Protein AF-A0A820QPX5-F1 (afdb_monomer)

pLDDT: mean 71.4, std 17.74, range [32.31, 92.38]

Secondary structure (DSSP, 8-state):
---------------------PPPPHHHHHHHHHHHHHHHH-TTS-HHHHHHHHHHHHHH-TTSTTT---

Sequence (70 aa):
TSTTKKTARKGTRKGTKSGRKGTKSSYNLYIQHAVSQIKGADPNMTHQEAFKKAASQWRTAAENPKNQQV

Solvent-accessible surface area (backbone atoms only — not comparable to full-atom values): 4634 Å² total; per-residue (Å²): 138,86,85,89,83,86,82,88,89,77,85,77,77,80,72,83,72,88,56,81,82,66,83,71,54,70,67,60,52,49,41,55,52,41,28,52,53,44,38,68,76,37,70,85,55,51,70,68,57,31,44,51,52,26,55,58,48,46,78,74,32,75,84,31,77,81,65,60,76,121

Radius of gyration: 18.58 Å; Cα contacts (8 Å, |Δi|>4): 31; chains: 1; bounding box: 31×45×46 Å

Organism: NCBI:txid433720

Structure (mmCIF, N/CA/C/O backbone):
data_AF-A0A820QPX5-F1
#
_entry.id   AF-A0A820QPX5-F1
#
loop_
_atom_site.group_PDB
_atom_site.id
_atom_site.type_symbol
_atom_site.label_atom_id
_atom_site.label_alt_id
_atom_site.label_comp_id
_atom_site.label_asym_id
_atom_site.label_entity_id
_atom_site.label_seq_id
_atom_site.pdbx_PDB_ins_code
_atom_site.Cartn_x
_atom_site.Cartn_y
_atom_site.Cartn_z
_atom_site.occupancy
_atom_site.B_iso_or_equiv
_atom_site.auth_seq_id
_atom_site.auth_comp_id
_atom_site.auth_asym_id
_atom_site.auth_atom_id
_atom_site.pdbx_PDB_model_num
ATOM 1 N N . THR A 1 1 ? 6.593 30.890 28.060 1.00 32.31 1 THR A N 1
ATOM 2 C CA . THR A 1 1 ? 7.705 30.649 27.117 1.00 32.31 1 THR A CA 1
ATOM 3 C C . THR A 1 1 ? 7.141 30.144 25.796 1.00 32.31 1 THR A C 1
ATOM 5 O O . THR A 1 1 ? 6.278 29.279 25.814 1.00 32.31 1 THR A O 1
ATOM 8 N N . SER A 1 2 ? 7.609 30.717 24.679 1.00 45.12 2 SER A N 1
ATOM 9 C CA . SER A 1 2 ? 7.563 30.148 23.311 1.00 45.12 2 SER A CA 1
ATOM 10 C C . SER A 1 2 ? 6.262 30.237 22.478 1.00 45.12 2 SER A C 1
ATOM 12 O O . SER A 1 2 ? 5.564 29.265 22.227 1.00 45.12 2 SER A O 1
ATOM 14 N N . THR A 1 3 ? 5.988 31.457 22.020 1.00 35.78 3 THR A N 1
ATOM 15 C CA . THR A 1 3 ? 5.687 31.944 20.650 1.00 35.78 3 THR A CA 1
ATOM 16 C C . THR A 1 3 ? 5.282 30.991 19.481 1.00 35.78 3 THR A C 1
ATOM 18 O O . THR A 1 3 ? 6.059 30.152 19.035 1.00 35.78 3 THR A O 1
ATOM 21 N N . THR A 1 4 ? 4.182 31.392 18.800 1.00 48.31 4 THR A N 1
ATOM 22 C CA . THR A 1 4 ? 3.870 31.417 17.329 1.00 48.31 4 THR A CA 1
ATOM 23 C C . THR A 1 4 ? 3.442 30.166 16.525 1.00 48.31 4 THR A C 1
ATOM 25 O O . THR A 1 4 ? 4.255 29.282 16.286 1.00 48.31 4 THR A O 1
ATOM 28 N N . LYS A 1 5 ? 2.265 30.235 15.851 1.00 45.28 5 LYS A N 1
ATOM 29 C CA . LYS A 1 5 ? 2.138 30.398 14.367 1.00 45.28 5 LYS A CA 1
ATOM 30 C C . LYS A 1 5 ? 0.683 30.379 13.824 1.00 45.28 5 LYS A C 1
ATOM 32 O O . LYS A 1 5 ? 0.042 29.342 13.740 1.00 45.28 5 LYS A 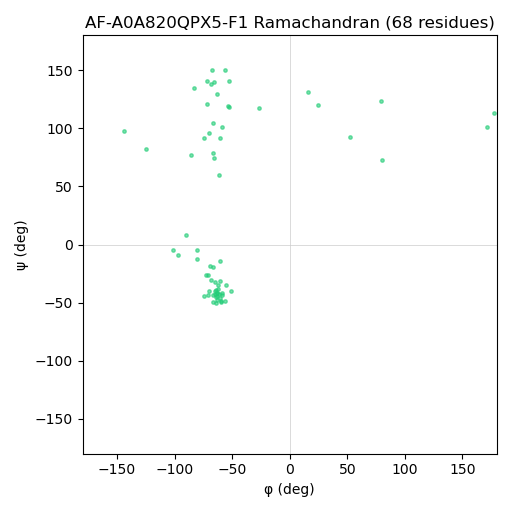O 1
ATOM 37 N N . LYS A 1 6 ? 0.268 31.549 13.315 1.00 50.25 6 LYS A N 1
ATOM 38 C CA . LYS A 1 6 ? -0.348 31.803 11.992 1.00 50.25 6 LYS A CA 1
ATOM 39 C C . LYS A 1 6 ? -1.571 30.961 11.584 1.00 50.25 6 LYS A C 1
ATOM 41 O O . LYS A 1 6 ? -1.470 29.938 10.911 1.00 50.25 6 LYS A O 1
ATOM 46 N N . THR A 1 7 ? -2.735 31.519 11.888 1.00 48.62 7 THR A N 1
ATOM 47 C CA . THR A 1 7 ? -4.050 31.162 11.361 1.00 48.62 7 THR A CA 1
ATOM 48 C C . THR A 1 7 ? -4.188 31.459 9.857 1.00 48.62 7 THR A C 1
ATOM 50 O O . THR A 1 7 ? -3.699 32.460 9.341 1.00 48.62 7 THR A O 1
ATOM 53 N N . ALA A 1 8 ? -4.844 30.514 9.178 1.00 55.94 8 ALA A N 1
ATOM 54 C CA . ALA A 1 8 ? -5.651 30.591 7.958 1.00 55.94 8 ALA A CA 1
ATOM 55 C C . ALA A 1 8 ? -5.414 31.731 6.945 1.00 55.94 8 ALA A C 1
ATOM 57 O O . ALA A 1 8 ? -5.723 32.890 7.203 1.00 55.94 8 ALA A O 1
ATOM 58 N N . ARG A 1 9 ? -5.060 31.336 5.710 1.00 54.06 9 ARG A N 1
ATOM 59 C CA . ARG A 1 9 ? -5.806 31.629 4.462 1.00 54.06 9 ARG A CA 1
ATOM 60 C C . ARG A 1 9 ? -4.977 31.191 3.251 1.00 54.06 9 ARG A C 1
ATOM 62 O O . ARG A 1 9 ? -4.078 31.896 2.804 1.00 54.06 9 ARG A O 1
ATOM 69 N N . LYS A 1 10 ? -5.311 30.038 2.671 1.00 53.69 10 LYS A N 1
ATOM 70 C CA . LYS A 1 10 ? -5.028 29.780 1.254 1.00 53.69 10 LYS A CA 1
ATOM 71 C C . LYS A 1 10 ? -6.175 28.971 0.675 1.00 53.69 10 LYS A C 1
ATOM 73 O O . LYS A 1 10 ? -6.254 27.764 0.867 1.00 53.69 10 LYS A O 1
ATOM 78 N N . GLY A 1 11 ? -7.090 29.686 0.023 1.00 48.81 11 GLY A N 1
ATOM 79 C CA . GLY A 1 11 ? -8.174 29.095 -0.744 1.00 48.81 11 GLY A CA 1
ATOM 80 C C . GLY A 1 11 ? -7.604 28.110 -1.755 1.00 48.81 11 GLY A C 1
ATOM 81 O O . GLY A 1 11 ? -6.794 28.464 -2.615 1.00 48.81 11 GLY A O 1
ATOM 82 N N . THR A 1 12 ? -8.005 26.855 -1.622 1.00 54.47 12 THR A N 1
ATOM 83 C CA . THR A 1 12 ? -7.750 25.811 -2.599 1.00 54.47 12 THR A CA 1
ATOM 84 C C . THR A 1 12 ? -8.596 26.114 -3.828 1.00 54.47 12 THR A C 1
ATOM 86 O O . THR A 1 12 ? -9.770 25.766 -3.911 1.00 54.47 12 THR A O 1
ATOM 89 N N . ARG A 1 13 ? -7.991 26.779 -4.819 1.00 54.19 13 ARG A N 1
ATOM 90 C CA . ARG A 1 13 ? -8.506 26.753 -6.189 1.00 54.19 13 ARG A CA 1
ATOM 91 C C . ARG A 1 13 ? -8.516 25.289 -6.620 1.00 54.19 13 ARG A C 1
ATOM 93 O O . ARG A 1 13 ? -7.467 24.722 -6.924 1.00 54.19 13 ARG A O 1
ATOM 100 N N . LYS A 1 14 ? -9.699 24.674 -6.587 1.00 53.91 14 LYS A N 1
ATOM 101 C CA . LYS A 1 14 ? -9.986 23.352 -7.146 1.00 53.91 14 LYS A CA 1
ATOM 102 C C . LYS A 1 14 ? -9.849 23.463 -8.661 1.00 53.91 14 LYS A C 1
ATOM 104 O O . LYS A 1 14 ? -10.822 23.632 -9.381 1.00 53.91 14 LYS A O 1
ATOM 109 N N . GLY A 1 15 ? -8.606 23.447 -9.133 1.00 47.19 15 GLY A N 1
ATOM 110 C CA . GLY A 1 15 ? -8.307 23.292 -10.542 1.00 47.19 15 GLY A CA 1
ATOM 111 C C . GLY A 1 15 ? -8.724 21.889 -10.945 1.00 47.19 15 GLY A C 1
ATOM 112 O O . GLY A 1 15 ? -8.043 20.920 -10.612 1.00 47.19 15 GLY A O 1
ATOM 113 N N . THR A 1 16 ? -9.843 21.777 -11.652 1.00 53.94 16 THR A N 1
ATOM 114 C CA . THR A 1 16 ? -10.195 20.602 -12.446 1.00 53.94 16 THR A CA 1
ATOM 115 C C . THR A 1 16 ? -9.187 20.489 -13.584 1.00 53.94 16 THR A C 1
ATOM 117 O O . THR A 1 16 ? -9.463 20.833 -14.728 1.00 53.94 16 THR A O 1
ATOM 120 N N . LYS A 1 17 ? -7.964 20.050 -13.270 1.00 53.53 17 LYS A N 1
ATOM 121 C CA . LYS A 1 17 ? -7.026 19.600 -14.291 1.00 53.53 17 LYS A CA 1
ATOM 122 C C . LYS A 1 17 ? -7.513 18.239 -14.760 1.00 53.53 17 LYS A C 1
ATOM 124 O O . LYS A 1 17 ? -7.125 17.207 -14.221 1.00 53.53 17 LYS A O 1
ATOM 129 N N . SER A 1 18 ? -8.332 18.259 -15.803 1.00 55.84 18 SER A N 1
ATOM 130 C CA . SER A 1 18 ? -8.411 17.208 -16.815 1.00 55.84 18 SER A CA 1
ATOM 131 C C . SER A 1 18 ? -7.052 17.091 -17.527 1.00 55.84 18 SER A C 1
ATOM 133 O O . SER A 1 18 ? -6.917 17.343 -18.719 1.00 55.84 18 SER A O 1
ATOM 135 N N . GLY A 1 19 ? -5.999 16.797 -16.765 1.00 53.19 19 GLY A N 1
ATOM 136 C CA . GLY A 1 19 ? -4.701 16.415 -17.295 1.00 53.19 19 GLY A CA 1
ATOM 137 C C . GLY A 1 19 ? -4.757 14.930 -17.604 1.00 53.19 19 GLY A C 1
ATOM 138 O O . GLY A 1 19 ? -5.283 14.171 -16.787 1.00 53.19 19 GLY A O 1
ATOM 139 N N . ARG A 1 20 ? -4.248 14.533 -18.779 1.00 60.72 20 ARG A N 1
ATOM 140 C CA . ARG A 1 20 ? -3.990 13.136 -19.174 1.00 60.72 20 ARG A CA 1
ATOM 141 C C . ARG A 1 20 ? -3.736 12.290 -17.931 1.00 60.72 20 ARG A C 1
ATOM 143 O O . ARG A 1 20 ? -2.800 12.574 -17.186 1.00 60.72 20 ARG A O 1
ATOM 150 N N . LYS A 1 21 ? -4.599 11.300 -17.691 1.00 62.78 21 LYS A N 1
ATOM 151 C CA . LYS A 1 21 ? -4.474 10.357 -16.578 1.00 62.78 21 LYS A CA 1
ATOM 152 C C . LYS A 1 21 ? -3.147 9.631 -16.791 1.00 62.78 21 LYS A C 1
ATOM 154 O O . LYS A 1 21 ? -3.088 8.697 -17.580 1.00 62.78 21 LYS A O 1
ATOM 159 N N . GLY A 1 22 ? -2.074 10.157 -16.200 1.00 64.12 22 GLY A N 1
ATOM 160 C CA . GLY A 1 22 ? -0.732 9.616 -16.372 1.00 64.12 22 GLY A CA 1
ATOM 161 C C . GLY A 1 22 ? -0.757 8.130 -16.050 1.00 64.12 22 GLY A C 1
ATOM 162 O O . GLY A 1 22 ? -1.480 7.709 -15.138 1.00 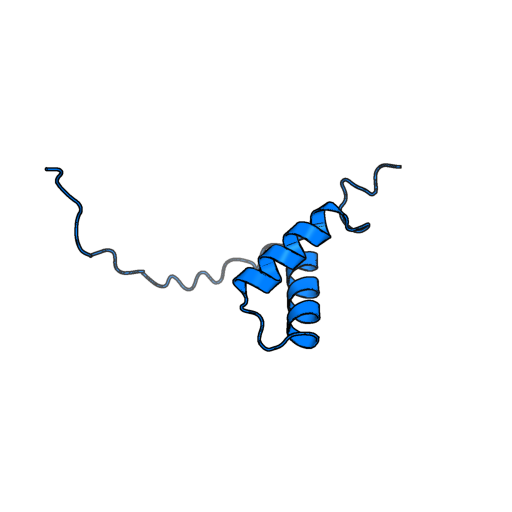64.12 22 GLY A O 1
ATOM 163 N N . THR A 1 23 ? -0.024 7.338 -16.830 1.00 70.62 23 THR A N 1
ATOM 164 C CA . THR A 1 23 ? 0.094 5.898 -16.616 1.00 70.62 23 THR A CA 1
ATOM 165 C C . THR A 1 23 ? 0.511 5.684 -15.167 1.00 70.62 23 THR A C 1
ATOM 167 O O . THR A 1 23 ? 1.523 6.221 -14.712 1.00 70.62 23 THR A O 1
ATOM 170 N N . LYS A 1 24 ? -0.329 4.996 -14.389 1.00 73.62 24 LYS A N 1
ATOM 171 C CA . LYS A 1 24 ? -0.035 4.749 -12.977 1.00 73.62 24 LYS A CA 1
ATOM 172 C C . LYS A 1 24 ? 1.234 3.895 -12.918 1.00 73.62 24 LYS A C 1
ATOM 174 O O . LYS A 1 24 ? 1.297 2.871 -13.589 1.00 73.62 24 LYS A O 1
ATOM 179 N N . SER A 1 25 ? 2.218 4.310 -12.119 1.00 81.62 25 SER A N 1
ATOM 180 C CA . SER A 1 25 ? 3.386 3.472 -11.818 1.00 81.62 25 SER A CA 1
ATOM 181 C C . SER A 1 25 ? 2.935 2.128 -11.229 1.00 81.62 25 SER A C 1
ATOM 183 O O . SER A 1 25 ? 1.901 2.078 -10.553 1.00 81.62 25 SER A O 1
ATOM 185 N N . SER A 1 26 ? 3.710 1.064 -11.454 1.00 83.25 26 SER A N 1
ATOM 186 C CA . SER A 1 26 ? 3.452 -0.291 -10.940 1.00 83.25 26 SER A CA 1
ATOM 187 C C . SER A 1 26 ? 3.186 -0.297 -9.434 1.00 83.25 26 SER A C 1
ATOM 189 O O . SER A 1 26 ? 2.226 -0.914 -8.979 1.00 83.25 26 SER A O 1
ATOM 191 N N . TYR A 1 27 ? 3.931 0.511 -8.675 1.00 84.62 27 TYR A N 1
ATOM 192 C CA . TYR A 1 27 ? 3.684 0.714 -7.247 1.00 84.62 27 TYR A CA 1
ATOM 193 C C . TYR A 1 27 ? 2.260 1.199 -6.955 1.00 84.62 27 TYR A C 1
ATOM 195 O O . TYR A 1 27 ? 1.561 0.642 -6.114 1.00 84.62 27 TYR A O 1
ATOM 203 N N . ASN A 1 28 ? 1.794 2.226 -7.668 1.00 87.25 28 ASN A N 1
ATOM 204 C CA . ASN A 1 28 ? 0.465 2.787 -7.430 1.00 87.25 28 ASN A CA 1
ATOM 205 C C . ASN A 1 28 ? -0.655 1.821 -7.836 1.00 87.25 28 ASN A C 1
ATOM 207 O O . ASN A 1 28 ? -1.727 1.870 -7.234 1.00 87.25 28 ASN A O 1
ATOM 211 N N . LEU A 1 29 ? -0.433 0.975 -8.846 1.00 87.50 29 LEU A N 1
ATOM 212 C CA . LEU A 1 29 ? -1.382 -0.076 -9.221 1.00 87.50 29 LEU A CA 1
ATOM 213 C C . LEU A 1 29 ? -1.489 -1.127 -8.116 1.00 87.50 29 LEU A C 1
ATOM 215 O O . LEU A 1 29 ? -2.596 -1.401 -7.650 1.00 87.50 29 LEU A O 1
ATOM 219 N N . TYR A 1 30 ? -0.347 -1.620 -7.636 1.00 88.38 30 TYR A N 1
ATOM 220 C CA . TYR A 1 30 ? -0.309 -2.586 -6.546 1.00 88.38 30 TYR A CA 1
ATOM 221 C C . TYR A 1 30 ? -0.960 -2.041 -5.281 1.00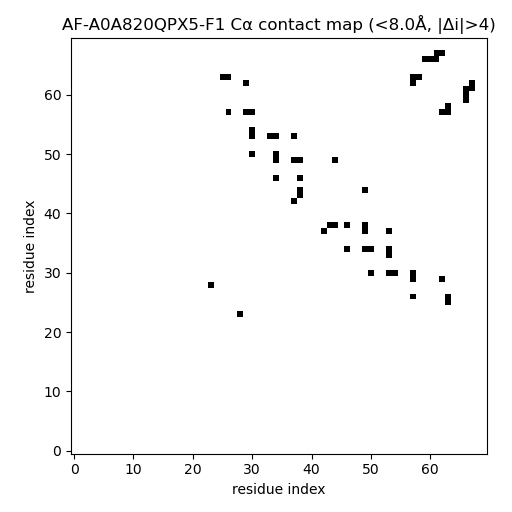 88.38 30 TYR A C 1
ATOM 223 O O . TYR A 1 30 ? -1.818 -2.695 -4.699 1.00 88.38 30 TYR A O 1
ATOM 231 N N . ILE A 1 31 ? -0.604 -0.824 -4.861 1.00 89.81 31 ILE A N 1
ATOM 232 C CA . ILE A 1 31 ? -1.136 -0.254 -3.623 1.00 89.81 31 ILE A CA 1
ATOM 233 C C . ILE A 1 31 ? -2.653 -0.082 -3.702 1.00 89.81 31 ILE 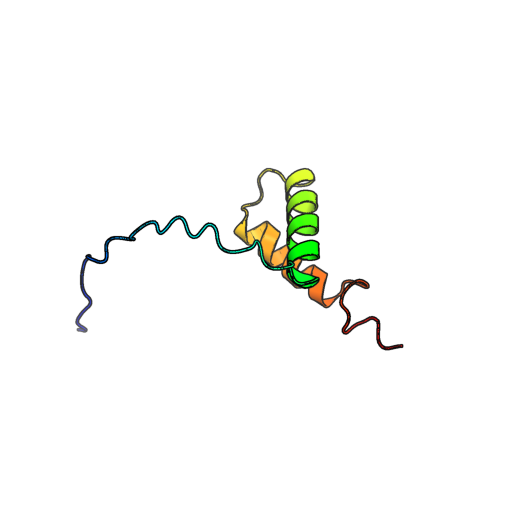A C 1
ATOM 235 O O . ILE A 1 31 ? -3.342 -0.351 -2.723 1.00 89.81 31 ILE A O 1
ATOM 239 N N . GLN A 1 32 ? -3.202 0.317 -4.853 1.00 89.25 32 GLN A N 1
ATOM 240 C CA . GLN A 1 32 ? -4.656 0.394 -5.024 1.00 89.25 32 G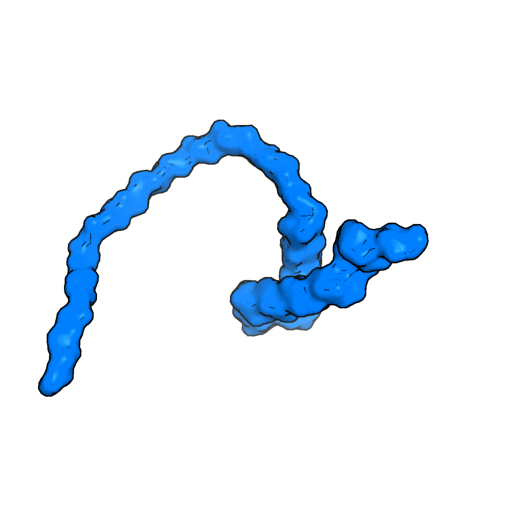LN A CA 1
ATOM 241 C C . GLN A 1 32 ? -5.320 -0.976 -4.895 1.00 89.25 32 GLN A C 1
ATOM 243 O O . GLN A 1 32 ? -6.333 -1.088 -4.208 1.00 89.25 32 GLN A O 1
ATOM 248 N N . HIS A 1 33 ? -4.741 -2.006 -5.512 1.00 90.19 33 HIS A N 1
ATOM 249 C CA . HIS A 1 33 ? -5.245 -3.370 -5.398 1.00 90.19 33 HIS A CA 1
ATOM 250 C C . HIS A 1 33 ? -5.150 -3.887 -3.953 1.00 90.19 33 HIS A C 1
ATOM 252 O O . HIS A 1 33 ? -6.152 -4.309 -3.382 1.00 90.19 33 HIS A O 1
ATOM 258 N N . ALA A 1 34 ? -3.982 -3.767 -3.324 1.00 90.62 34 ALA A N 1
ATOM 259 C CA . ALA A 1 34 ? -3.729 -4.215 -1.959 1.00 90.62 34 ALA A CA 1
ATOM 260 C C . ALA A 1 34 ? -4.617 -3.498 -0.932 1.00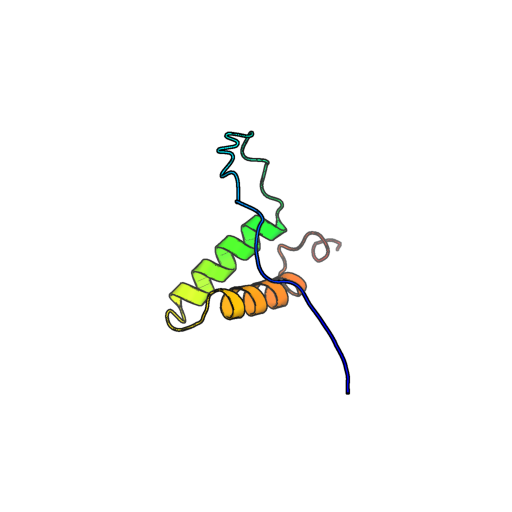 90.62 34 ALA A C 1
ATOM 262 O O . ALA A 1 34 ? -5.182 -4.145 -0.058 1.00 90.62 34 ALA A O 1
ATOM 263 N N . VAL A 1 35 ? -4.814 -2.180 -1.049 1.00 90.81 35 VAL A N 1
ATOM 264 C CA . VAL A 1 35 ? -5.729 -1.445 -0.160 1.00 90.81 35 VAL A CA 1
ATOM 265 C C . VAL A 1 35 ? -7.172 -1.917 -0.335 1.00 90.81 35 VAL A C 1
ATOM 267 O O . VAL A 1 35 ? -7.880 -2.037 0.661 1.00 90.81 35 VAL A O 1
ATOM 270 N N . SER A 1 36 ? -7.617 -2.206 -1.561 1.00 90.44 36 SER A N 1
ATOM 271 C CA . SER A 1 36 ? -8.948 -2.782 -1.793 1.00 90.44 36 SER A CA 1
ATOM 272 C C . SER A 1 36 ? -9.095 -4.168 -1.162 1.00 90.44 36 SER A C 1
ATOM 274 O O . SER A 1 36 ? -10.114 -4.422 -0.529 1.00 90.44 36 SER A O 1
ATOM 276 N N . GLN A 1 37 ? -8.075 -5.027 -1.264 1.00 89.00 37 GLN A N 1
ATOM 277 C CA . GLN A 1 37 ? -8.059 -6.348 -0.621 1.00 89.00 37 GLN A CA 1
ATOM 278 C C . GLN A 1 37 ? -8.107 -6.230 0.911 1.00 89.00 37 GLN A C 1
ATOM 280 O O . GLN A 1 37 ? -8.949 -6.850 1.553 1.00 89.00 37 GLN A O 1
ATOM 285 N N . ILE A 1 38 ? -7.267 -5.368 1.501 1.00 89.38 38 ILE A N 1
ATOM 286 C CA . ILE A 1 38 ? -7.215 -5.158 2.957 1.00 89.38 38 ILE A CA 1
ATOM 287 C C . ILE A 1 38 ? -8.536 -4.597 3.475 1.00 89.38 38 ILE A C 1
ATOM 289 O O . ILE A 1 38 ? -9.021 -5.050 4.498 1.00 89.38 38 ILE A O 1
ATOM 293 N N . LYS A 1 39 ? -9.148 -3.642 2.770 1.00 89.25 39 LYS A N 1
ATOM 294 C CA . LYS A 1 39 ? -10.457 -3.100 3.160 1.00 89.25 39 LYS A CA 1
ATOM 295 C C . LYS A 1 39 ? -11.607 -4.086 2.941 1.00 89.25 39 LYS A C 1
ATOM 297 O O . LYS A 1 39 ? -12.631 -3.951 3.597 1.00 89.25 39 LYS A O 1
ATOM 302 N N . GLY A 1 40 ? -11.467 -5.021 2.001 1.00 89.38 40 GLY A N 1
ATOM 303 C CA . GLY A 1 40 ? -12.423 -6.111 1.806 1.00 89.38 40 GLY A CA 1
ATOM 304 C C . GLY A 1 40 ? -12.381 -7.119 2.954 1.00 89.38 40 GLY A C 1
ATOM 305 O O . GLY A 1 40 ? -13.430 -7.562 3.404 1.00 89.38 40 GLY A O 1
ATOM 306 N N . ALA A 1 41 ? -11.180 -7.432 3.451 1.00 88.50 41 ALA A N 1
ATOM 307 C CA . ALA A 1 41 ? -10.987 -8.294 4.615 1.00 88.50 41 ALA A CA 1
ATOM 308 C C . ALA A 1 41 ? -11.337 -7.585 5.938 1.00 88.50 41 ALA A C 1
ATOM 310 O O . ALA A 1 41 ? -12.044 -8.145 6.768 1.00 88.50 41 ALA A O 1
ATOM 311 N N . ASP A 1 42 ? -10.892 -6.337 6.100 1.00 85.00 42 ASP A N 1
ATOM 312 C CA . ASP A 1 42 ? -11.074 -5.512 7.295 1.00 85.00 42 ASP A CA 1
ATOM 313 C C . ASP A 1 42 ? -11.737 -4.163 6.937 1.00 85.00 42 ASP A C 1
ATOM 315 O O . ASP A 1 42 ? -11.057 -3.135 6.812 1.00 85.00 42 ASP A O 1
ATOM 319 N N . PRO A 1 43 ? -13.074 -4.103 6.802 1.00 86.38 43 PRO A N 1
ATOM 320 C CA . PRO A 1 43 ? -13.774 -2.867 6.438 1.00 86.38 43 PRO A CA 1
ATOM 321 C C . PRO A 1 43 ? -13.701 -1.777 7.520 1.00 86.38 43 PRO A C 1
ATOM 323 O O . PRO A 1 43 ? -13.889 -0.599 7.214 1.00 86.38 43 PRO A O 1
ATOM 326 N N . ASN A 1 44 ? -13.391 -2.152 8.766 1.00 90.44 44 ASN A N 1
ATOM 327 C CA . ASN A 1 44 ? -13.206 -1.228 9.888 1.00 90.44 44 ASN A CA 1
ATOM 328 C C . ASN A 1 44 ? -11.818 -0.568 9.916 1.00 90.44 44 ASN A C 1
ATOM 330 O O . ASN A 1 44 ? -11.625 0.393 10.661 1.00 90.44 44 ASN A O 1
ATOM 334 N N . MET A 1 45 ? -10.845 -1.051 9.129 1.00 86.88 45 MET A N 1
ATOM 335 C CA . MET A 1 45 ? -9.534 -0.405 9.069 1.00 86.88 45 MET A CA 1
ATOM 336 C C . MET A 1 45 ? -9.624 0.961 8.399 1.00 86.88 45 MET A C 1
ATOM 338 O O . MET A 1 45 ? -10.239 1.142 7.342 1.00 86.88 45 MET A O 1
ATOM 342 N N . THR A 1 46 ? -8.915 1.934 8.968 1.00 92.38 46 THR A N 1
ATOM 343 C CA . THR A 1 46 ? -8.803 3.243 8.333 1.00 92.38 46 THR A CA 1
ATOM 344 C C . THR A 1 46 ? -7.992 3.134 7.041 1.00 92.38 46 THR A C 1
ATOM 346 O O . THR A 1 46 ? -7.072 2.322 6.909 1.00 92.38 46 THR A O 1
ATOM 349 N N . HIS A 1 47 ? -8.285 3.999 6.063 1.00 89.25 47 HIS A N 1
ATOM 350 C CA . HIS A 1 47 ? -7.532 4.018 4.804 1.00 89.25 47 HIS A CA 1
ATOM 351 C C . HIS A 1 47 ? -6.021 4.196 5.030 1.00 89.25 47 HIS A C 1
ATOM 353 O O . HIS A 1 47 ? -5.225 3.605 4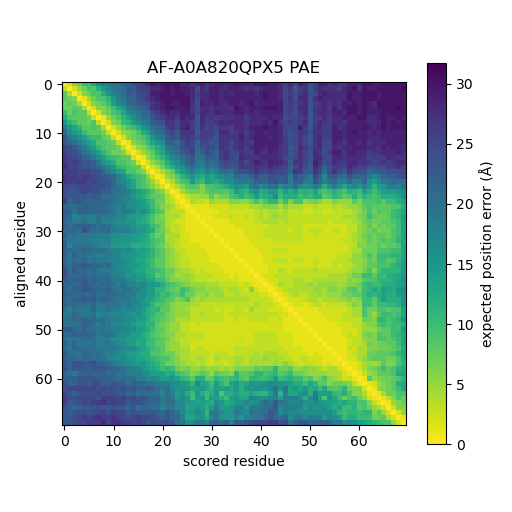.305 1.00 89.25 47 HIS A O 1
ATOM 359 N N . GLN A 1 48 ? -5.620 4.969 6.046 1.00 89.94 48 GLN A N 1
ATOM 360 C CA . GLN A 1 48 ? -4.209 5.162 6.383 1.00 89.94 48 GLN A CA 1
ATOM 361 C C . GLN A 1 48 ? -3.538 3.868 6.845 1.00 89.94 48 GLN A C 1
ATOM 363 O O . GLN A 1 48 ? -2.410 3.591 6.442 1.00 89.94 48 GLN A O 1
ATOM 368 N N . GLU A 1 49 ? -4.207 3.072 7.675 1.00 90.44 49 GLU A N 1
ATOM 369 C CA . GLU A 1 49 ? -3.658 1.805 8.159 1.00 90.44 49 GLU A CA 1
ATOM 370 C C . GLU A 1 49 ? -3.600 0.761 7.049 1.00 90.44 49 GLU A C 1
ATOM 372 O O . GLU A 1 49 ? -2.567 0.114 6.876 1.00 90.44 49 GLU A O 1
ATOM 377 N N . ALA A 1 50 ? -4.660 0.662 6.241 1.00 89.62 50 ALA A N 1
ATOM 378 C CA . ALA A 1 50 ? -4.677 -0.200 5.064 1.00 89.62 50 ALA A CA 1
ATOM 379 C C . ALA A 1 50 ? -3.557 0.180 4.082 1.00 89.62 50 ALA A C 1
ATOM 381 O O . ALA A 1 50 ? -2.856 -0.689 3.569 1.00 89.62 50 ALA A O 1
ATOM 382 N N . PHE A 1 51 ? -3.323 1.478 3.871 1.00 90.00 51 PHE A N 1
ATOM 383 C CA . PHE A 1 51 ? -2.234 1.965 3.027 1.00 90.00 51 PHE A CA 1
ATOM 384 C C . PHE A 1 51 ? -0.854 1.655 3.617 1.00 90.00 51 PHE A C 1
ATOM 386 O O . PHE A 1 51 ? 0.027 1.211 2.887 1.00 90.00 51 PHE A O 1
ATOM 393 N N . LYS A 1 52 ? -0.649 1.844 4.929 1.00 90.25 52 LYS A N 1
ATOM 394 C CA . LYS A 1 52 ? 0.611 1.484 5.606 1.00 90.25 52 LYS A CA 1
ATOM 395 C C . LYS A 1 52 ? 0.898 -0.013 5.491 1.00 90.25 52 LYS A C 1
ATOM 397 O O . LYS A 1 52 ? 2.013 -0.378 5.129 1.00 90.25 52 LYS A O 1
ATOM 402 N N . LYS A 1 53 ? -0.101 -0.868 5.740 1.00 88.75 53 LYS A N 1
ATOM 403 C CA . LYS A 1 53 ? 0.006 -2.325 5.556 1.00 88.75 53 LYS A CA 1
ATOM 404 C C . LYS A 1 53 ? 0.345 -2.678 4.105 1.00 88.75 53 LYS A C 1
ATOM 406 O O . LYS A 1 53 ? 1.329 -3.375 3.871 1.00 88.75 53 LYS A O 1
ATOM 411 N N . ALA A 1 54 ? -0.388 -2.121 3.140 1.00 89.94 54 ALA A N 1
ATOM 412 C CA . ALA A 1 54 ? -0.136 -2.328 1.715 1.00 89.94 54 ALA A CA 1
ATOM 413 C C . ALA A 1 54 ? 1.279 -1.889 1.299 1.00 89.94 54 ALA A C 1
ATOM 415 O O . ALA A 1 54 ? 1.963 -2.613 0.580 1.00 89.94 54 ALA A O 1
ATOM 416 N N . ALA A 1 55 ? 1.750 -0.732 1.774 1.00 88.06 55 ALA A N 1
ATOM 417 C CA . ALA A 1 55 ? 3.089 -0.221 1.488 1.00 88.06 55 ALA A CA 1
ATOM 418 C C . ALA A 1 55 ? 4.190 -1.111 2.080 1.00 88.06 55 ALA A C 1
ATOM 420 O O . ALA A 1 55 ? 5.197 -1.359 1.415 1.00 88.06 55 ALA A O 1
ATOM 421 N N . SER A 1 56 ? 3.992 -1.633 3.293 1.00 86.88 56 SER A N 1
ATOM 422 C CA . SER A 1 56 ? 4.894 -2.622 3.891 1.00 86.88 56 SER A CA 1
ATOM 423 C C . SER A 1 56 ? 4.911 -3.925 3.089 1.00 86.88 56 SER A C 1
ATOM 425 O O . SER A 1 56 ? 5.993 -4.413 2.773 1.00 86.88 56 SER A O 1
ATOM 427 N N . GLN A 1 57 ? 3.744 -4.435 2.674 1.00 83.81 57 GLN A N 1
ATOM 428 C CA . GLN A 1 57 ? 3.649 -5.630 1.828 1.00 83.81 57 GLN A CA 1
ATOM 429 C C . GLN A 1 57 ? 4.266 -5.421 0.439 1.00 83.81 57 GLN A C 1
ATOM 431 O O . GLN A 1 57 ? 4.836 -6.355 -0.108 1.00 83.81 57 GLN A O 1
ATOM 436 N N . TRP A 1 58 ? 4.217 -4.212 -0.135 1.00 82.75 58 TRP A N 1
ATOM 437 C CA . TRP A 1 58 ? 4.867 -3.937 -1.424 1.00 82.75 58 TRP A CA 1
ATOM 438 C C . TRP A 1 58 ? 6.386 -4.128 -1.375 1.00 82.75 58 TRP A C 1
ATOM 440 O O . TRP A 1 58 ? 6.990 -4.579 -2.347 1.00 82.75 58 TRP A O 1
ATOM 450 N N . ARG A 1 59 ? 7.029 -3.805 -0.243 1.00 74.25 59 ARG A N 1
ATOM 451 C CA . ARG A 1 59 ? 8.480 -4.010 -0.081 1.00 74.25 59 ARG A CA 1
ATOM 452 C C . ARG A 1 59 ? 8.850 -5.488 -0.223 1.00 74.25 59 ARG A C 1
ATOM 454 O O . ARG A 1 59 ? 9.926 -5.786 -0.729 1.00 74.25 59 ARG A O 1
ATOM 461 N N . THR A 1 60 ? 7.951 -6.384 0.176 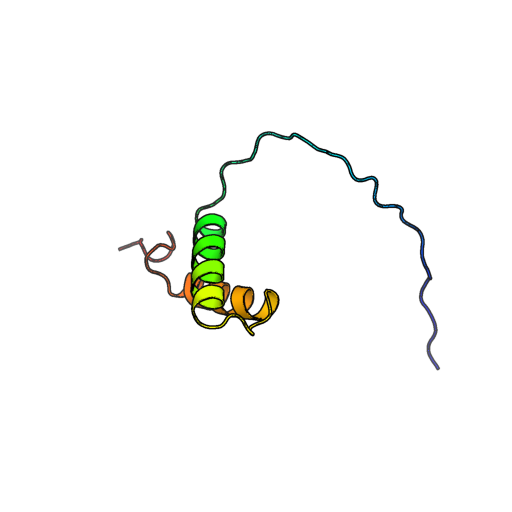1.00 72.06 60 THR A N 1
ATOM 462 C CA . THR A 1 60 ? 8.129 -7.840 0.122 1.00 72.06 60 THR A CA 1
ATOM 463 C C . THR A 1 60 ? 7.411 -8.502 -1.059 1.00 72.06 60 THR A C 1
ATOM 465 O O . THR A 1 60 ? 7.545 -9.705 -1.244 1.00 72.06 60 THR A O 1
ATOM 468 N N . ALA A 1 61 ? 6.631 -7.762 -1.851 1.00 67.69 61 ALA A N 1
ATOM 469 C CA . ALA A 1 61 ? 5.842 -8.319 -2.947 1.00 67.69 61 ALA A CA 1
ATOM 470 C C . ALA A 1 61 ? 6.731 -8.740 -4.128 1.00 67.69 61 ALA A C 1
ATOM 472 O O . ALA A 1 61 ? 7.661 -8.025 -4.508 1.00 67.69 61 ALA A O 1
ATOM 473 N N . ALA A 1 62 ? 6.400 -9.878 -4.743 1.00 60.78 62 ALA A N 1
ATOM 474 C CA . ALA A 1 62 ? 7.078 -10.407 -5.931 1.00 60.78 62 ALA A CA 1
ATOM 475 C C . ALA A 1 62 ? 6.824 -9.575 -7.209 1.00 60.78 62 ALA A C 1
ATOM 477 O O . ALA A 1 62 ? 7.586 -9.660 -8.165 1.00 60.78 62 ALA A O 1
ATOM 478 N N . GLU A 1 63 ? 5.777 -8.743 -7.226 1.00 61.00 63 GLU A N 1
ATOM 479 C CA . GLU A 1 63 ? 5.486 -7.796 -8.318 1.00 61.00 63 GLU A CA 1
ATOM 480 C C . GLU A 1 63 ? 6.313 -6.503 -8.252 1.00 61.00 63 GLU A C 1
ATOM 482 O O . GLU A 1 63 ? 6.234 -5.652 -9.141 1.00 61.00 63 GLU A O 1
ATOM 487 N N . ASN A 1 64 ? 7.110 -6.320 -7.198 1.00 60.69 64 ASN A N 1
ATOM 488 C CA . ASN A 1 64 ? 8.026 -5.198 -7.137 1.00 60.69 64 ASN A CA 1
ATOM 489 C C . ASN A 1 64 ? 9.170 -5.444 -8.139 1.00 60.69 64 ASN A C 1
ATOM 491 O O . ASN A 1 64 ? 9.894 -6.426 -7.978 1.00 60.69 64 ASN A O 1
ATOM 495 N N . PRO A 1 65 ? 9.405 -4.564 -9.132 1.00 58.50 65 PRO A N 1
ATOM 496 C CA . PRO A 1 65 ? 10.477 -4.747 -10.117 1.00 58.50 65 PRO A CA 1
ATOM 497 C C . PRO A 1 65 ? 11.884 -4.804 -9.494 1.00 58.50 65 PRO A C 1
ATOM 499 O O . PRO A 1 65 ? 12.819 -5.250 -10.146 1.00 58.50 65 PRO A O 1
ATOM 502 N N . LYS A 1 66 ? 12.045 -4.401 -8.224 1.00 55.59 66 LYS A N 1
ATOM 503 C CA . LYS A 1 66 ? 13.268 -4.628 -7.435 1.00 55.59 66 LYS A CA 1
ATOM 504 C C . LYS A 1 66 ? 13.481 -6.082 -6.991 1.00 55.59 66 LYS A C 1
ATOM 506 O O . LYS A 1 66 ? 14.619 -6.458 -6.757 1.00 55.59 66 LYS A O 1
ATOM 511 N N . ASN A 1 67 ? 12.414 -6.866 -6.846 1.00 55.31 67 ASN A N 1
ATOM 512 C CA . ASN A 1 67 ? 12.462 -8.264 -6.407 1.00 55.31 67 ASN A CA 1
ATOM 513 C C . ASN A 1 67 ? 12.424 -9.251 -7.590 1.00 55.31 67 ASN A C 1
ATOM 515 O O . ASN A 1 67 ? 12.629 -10.440 -7.382 1.00 55.31 67 ASN A O 1
ATOM 519 N N . GLN A 1 68 ? 12.178 -8.769 -8.817 1.00 56.28 68 GLN A N 1
ATOM 520 C CA . GLN A 1 68 ? 12.262 -9.565 -10.052 1.00 56.28 68 GLN A CA 1
ATOM 521 C C . GLN A 1 68 ? 13.649 -9.543 -10.715 1.00 56.28 68 GLN A C 1
ATOM 523 O O . GLN A 1 68 ? 13.801 -10.028 -11.830 1.00 56.28 68 GLN A O 1
ATOM 528 N N . GLN A 1 69 ? 14.666 -8.982 -10.058 1.00 54.31 69 GLN A N 1
ATOM 529 C CA . GLN A 1 69 ? 16.051 -9.114 -10.509 1.00 54.31 69 GLN A CA 1
ATOM 530 C C . GLN A 1 69 ? 16.635 -10.420 -9.950 1.00 54.31 69 GLN A C 1
ATOM 532 O O . GLN A 1 69 ? 17.358 -10.395 -8.956 1.00 54.31 69 GLN A O 1
ATOM 537 N N . VAL A 1 70 ? 16.267 -11.549 -10.561 1.00 45.53 70 VAL A N 1
ATOM 538 C CA . VAL A 1 70 ? 17.004 -12.823 -10.473 1.00 45.53 70 VAL A CA 1
ATOM 539 C C . VAL A 1 70 ? 17.566 -13.126 -11.850 1.00 45.53 70 VAL A C 1
ATOM 541 O O . VAL A 1 70 ? 16.803 -12.948 -12.827 1.00 45.53 70 VAL A O 1
#

Mean predicted aligned error: 13.71 Å

Foldseek 3Di:
DDDDDDDDDDDPPPPPPPDDPPDDPLLRVQLVVQLVVVCVVPVPDDSVVSSVVSVVVQVVDCSNPVNPPD

Nearest PDB structures (foldseek):
  2gzk-assembly1_A  TM=7.171E-01  e=7.462E-01  unclassified
  1wgf-assembly1_A  TM=5.796E-01  e=3.522E-01  Mus musculus
  2yrq-assembly1_A  TM=6.262E-01  e=8.457E-01  Homo sapiens
  2e6o-assembly1_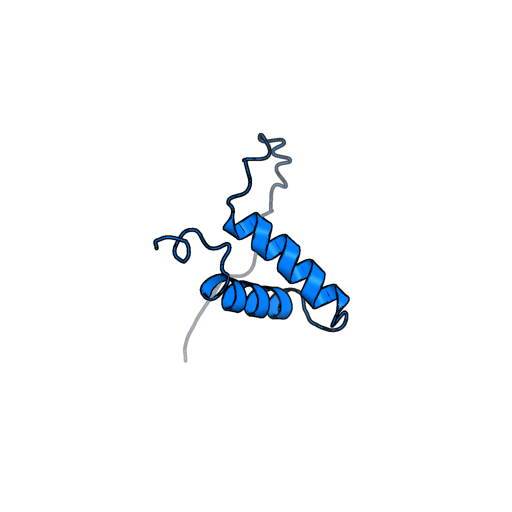A  TM=5.987E-01  e=1.907E+00  Homo sapiens
  8g0k-assembly2_C  TM=6.767E-01  e=5.189E+00  Bacteroides

InterPro domains:
  IPR036910 High mobility group box domain superfamily [G3DSA:1.10.30.10] (1-69)
  IPR036910 High mobility group box domain superfamily [SSF47095] (8-66)
  IPR056775 YABBY protein, C-terminal domain [PF04690] (20-60)